Protein AF-A0A5N6NZU8-F1 (afdb_monomer_lite)

Organism: NCBI:txid192012

pLDDT: mean 71.1, std 20.01, range [25.0, 92.56]

Sequence (173 aa):
MRKAFTLIFGFTFSACSVCLAKRVGWVTGQNGGLEPVSLHRAIYPLLISYATPDKLAYPRHSLSRAALMTSESPIFFLDAFTTLIVFYSSTADPTLPYPPPHDCLLRKTINQVKKERSITPRLMFIRGGQDDASMFESYLIEEQDVDGSGFANAMGFVSFLEEISQSVLEYMK

Foldseek 3Di:
DDDDDDDDDPDPCAVLNVLLCVLVVVCVVPDPPDDPVLVCCQNAKFKWFAQALAGTQGRGFQLEPVRVVVSLGQWMWIRNNQAIEIEGELSHDPPHDPPHDCPHPNNVVLVVSCVVHPHRHHYYYYYHPPGDCVVSNSNSLQYDDDDDDDDNRDQHPVSVVVVVVVVVVVVVD

Radius of gyration: 19.88 Å; chains: 1; bounding box: 68×41×55 Å

Structure (mmCIF, N/CA/C/O backbone):
data_AF-A0A5N6NZU8-F1
#
_entry.id   AF-A0A5N6NZU8-F1
#
loop_
_atom_site.group_PDB
_atom_site.id
_atom_site.type_symbol
_atom_site.label_atom_id
_atom_site.label_alt_id
_atom_site.label_comp_id
_atom_site.label_asym_id
_atom_site.label_entity_id
_atom_site.label_seq_id
_atom_site.pdbx_PDB_ins_code
_atom_site.Cartn_x
_atom_site.Cartn_y
_atom_site.Cartn_z
_atom_site.occupancy
_atom_site.B_iso_or_equiv
_atom_site.auth_seq_id
_atom_site.auth_comp_id
_atom_site.auth_asym_id
_atom_site.auth_atom_id
_atom_site.pdbx_PDB_model_num
ATOM 1 N N . MET A 1 1 ? -52.660 27.358 12.028 1.00 37.56 1 MET A N 1
ATOM 2 C CA . MET A 1 1 ? -52.679 26.287 13.056 1.00 37.56 1 MET A CA 1
ATOM 3 C C . MET A 1 1 ? -51.999 25.038 12.501 1.00 37.56 1 MET A C 1
ATOM 5 O O . MET A 1 1 ? -52.154 24.806 11.311 1.00 37.56 1 MET A O 1
ATOM 9 N N . ARG A 1 2 ? -51.344 24.247 13.378 1.00 30.09 2 ARG A N 1
ATOM 10 C CA . ARG A 1 2 ? -50.414 23.096 13.172 1.00 30.09 2 ARG A CA 1
ATOM 11 C C . ARG A 1 2 ? -48.940 23.541 13.230 1.00 30.09 2 ARG A C 1
ATOM 13 O O . ARG A 1 2 ? -48.423 24.040 12.246 1.00 30.09 2 ARG A O 1
ATOM 20 N N . LYS A 1 3 ? -48.387 23.772 14.428 1.00 31.61 3 LYS A N 1
ATOM 21 C CA . LYS A 1 3 ? -47.795 22.851 15.438 1.00 31.61 3 LYS A CA 1
ATOM 22 C C . LYS A 1 3 ? -46.469 22.204 14.998 1.00 31.61 3 LYS A C 1
ATOM 24 O O . LYS A 1 3 ? -46.396 21.561 13.963 1.00 31.61 3 LYS A O 1
ATOM 29 N N . ALA A 1 4 ? -45.483 22.437 15.865 1.00 39.22 4 ALA A N 1
ATOM 30 C CA . ALA A 1 4 ? -44.067 22.095 15.859 1.00 39.22 4 ALA A CA 1
ATOM 31 C C . ALA A 1 4 ? -43.722 20.613 15.656 1.00 39.22 4 ALA A C 1
ATOM 33 O O . ALA A 1 4 ? -44.494 19.746 16.056 1.00 39.22 4 ALA A O 1
ATOM 34 N N . PHE A 1 5 ? -42.486 20.360 15.212 1.00 25.00 5 PHE A N 1
ATOM 35 C CA . PHE A 1 5 ? -41.621 19.371 15.858 1.00 25.00 5 PHE A CA 1
ATOM 36 C C . PHE A 1 5 ? -40.151 19.793 15.718 1.00 25.00 5 PHE A C 1
ATOM 38 O O . PHE A 1 5 ? -39.555 19.711 14.649 1.00 25.00 5 PHE A O 1
ATOM 45 N N . THR A 1 6 ? -39.602 20.290 16.825 1.00 35.25 6 THR A N 1
ATOM 46 C CA . THR A 1 6 ? -38.166 20.412 17.072 1.00 35.25 6 THR A CA 1
ATOM 47 C C . THR A 1 6 ? -37.716 19.119 17.750 1.00 35.25 6 THR A C 1
ATOM 49 O O . THR A 1 6 ? -38.252 18.765 18.795 1.00 35.25 6 THR A O 1
ATOM 52 N N . LEU A 1 7 ? -36.725 18.446 17.173 1.00 30.42 7 LEU A N 1
ATOM 53 C CA . LEU A 1 7 ? -35.844 17.451 17.800 1.00 30.42 7 LEU A CA 1
ATOM 54 C C . LEU A 1 7 ? -34.468 17.755 17.191 1.00 30.42 7 LEU A C 1
ATOM 56 O O . LEU A 1 7 ? -34.285 17.601 15.989 1.00 30.42 7 LEU A O 1
ATOM 60 N N . ILE A 1 8 ? -33.592 18.500 17.871 1.00 37.25 8 ILE A N 1
ATOM 61 C CA . ILE A 1 8 ? -32.626 17.990 18.859 1.00 37.25 8 ILE A CA 1
ATOM 62 C C . ILE A 1 8 ? -32.008 16.687 18.358 1.00 37.25 8 ILE A C 1
ATOM 64 O O . ILE A 1 8 ? -32.504 15.626 18.689 1.00 37.25 8 ILE A O 1
ATOM 68 N N . PHE A 1 9 ? -30.967 16.790 17.535 1.00 28.56 9 PHE A N 1
ATOM 69 C CA . PHE A 1 9 ? -29.806 15.896 17.534 1.00 28.56 9 PHE A CA 1
ATOM 70 C C . PHE A 1 9 ? -28.758 16.533 16.612 1.00 28.56 9 PHE A C 1
ATOM 72 O O . PHE A 1 9 ? -28.708 16.296 15.408 1.00 28.56 9 PHE A O 1
ATOM 79 N N . GLY A 1 10 ? -27.951 17.427 17.186 1.00 30.25 10 GLY A N 1
ATOM 80 C CA . GLY A 1 10 ? -26.742 17.934 16.546 1.00 30.25 10 GLY A CA 1
ATOM 81 C C . GLY A 1 10 ? -25.666 16.856 16.578 1.00 30.25 10 GLY A C 1
ATOM 82 O O . GLY A 1 10 ? -24.760 16.927 17.394 1.00 30.25 10 GLY A O 1
ATOM 83 N N . PHE A 1 11 ? -25.789 15.836 15.729 1.00 31.20 11 PHE A N 1
ATOM 84 C CA . PHE A 1 11 ? -24.687 14.924 15.436 1.00 31.20 11 PHE A CA 1
ATOM 85 C C . PHE A 1 11 ? -23.962 15.463 14.208 1.00 31.20 11 PHE A C 1
ATOM 87 O O . PHE A 1 11 ? -24.334 15.200 13.064 1.00 31.20 11 PHE A O 1
ATOM 94 N N . THR A 1 12 ? -22.926 16.263 14.441 1.00 32.94 12 THR A N 1
ATOM 95 C CA . THR A 1 12 ? -21.914 16.522 13.420 1.00 32.94 12 THR A CA 1
ATOM 96 C C . THR A 1 12 ? -21.181 15.208 13.172 1.00 32.94 12 THR A C 1
ATOM 98 O O . THR A 1 12 ? -20.280 14.832 13.918 1.00 32.94 12 THR A O 1
ATOM 101 N N . PHE A 1 13 ? -21.620 14.465 12.156 1.00 31.88 13 PHE A N 1
ATOM 102 C CA . PHE A 1 13 ? -20.937 13.267 11.680 1.00 31.88 13 PHE A CA 1
ATOM 103 C C . PHE A 1 13 ? -19.510 13.647 11.243 1.00 31.88 13 PHE A C 1
ATOM 105 O O . PHE A 1 13 ? -19.319 14.303 10.221 1.00 31.88 13 PHE A O 1
ATOM 112 N N . SER A 1 14 ? -18.520 13.257 12.051 1.00 34.50 14 SER A N 1
ATOM 113 C CA . SER A 1 14 ? -17.081 13.380 11.771 1.00 34.50 14 SER A CA 1
ATOM 114 C C . SER A 1 14 ? -16.737 12.743 10.422 1.00 34.50 14 SER A C 1
ATOM 116 O O . SER A 1 14 ? -17.222 11.652 10.123 1.00 34.50 14 SER A O 1
ATOM 118 N N . ALA A 1 15 ? -15.891 13.380 9.608 1.00 35.91 15 ALA A N 1
ATOM 119 C CA . ALA A 1 15 ? -15.541 12.906 8.266 1.00 35.91 15 ALA A CA 1
ATOM 120 C C . ALA A 1 15 ? -14.877 11.514 8.268 1.00 35.91 15 ALA A C 1
ATOM 122 O O . ALA A 1 15 ? -15.083 10.744 7.331 1.00 35.91 15 ALA A O 1
ATOM 123 N N . CYS A 1 16 ? -14.181 11.132 9.346 1.00 29.69 16 CYS A N 1
ATOM 124 C CA . CYS A 1 16 ? -13.675 9.767 9.529 1.00 29.69 16 CYS A CA 1
ATOM 125 C C . CYS A 1 16 ? -14.814 8.779 9.806 1.00 29.69 16 CYS A C 1
ATOM 127 O O . CYS A 1 16 ? -14.875 7.719 9.189 1.00 29.69 16 CYS A O 1
ATOM 129 N N . SER A 1 17 ? -15.806 9.180 10.607 1.00 32.09 17 SER A N 1
ATOM 130 C CA . SER A 1 17 ? -17.040 8.412 10.778 1.00 32.09 17 SER A CA 1
ATOM 131 C C . SER A 1 17 ? -17.863 8.379 9.487 1.00 32.09 17 SER A C 1
ATOM 133 O O . SER A 1 17 ? -18.512 7.388 9.230 1.00 32.09 17 SER A O 1
ATOM 135 N N . VAL A 1 18 ? -17.786 9.375 8.596 1.00 38.31 18 VAL A N 1
ATOM 136 C CA . VAL A 1 18 ? -18.450 9.350 7.278 1.00 38.31 18 VAL A CA 1
ATOM 137 C C . VAL A 1 18 ? -17.675 8.530 6.249 1.00 38.31 18 VAL A C 1
ATOM 139 O O . VAL A 1 18 ? -18.312 7.892 5.426 1.00 38.31 18 VAL A O 1
ATOM 142 N N . CYS A 1 19 ? -16.343 8.490 6.256 1.00 36.97 19 CYS A N 1
ATOM 143 C CA . CYS A 1 19 ? -15.564 7.611 5.374 1.00 36.97 19 CYS A CA 1
ATOM 144 C C . CYS A 1 19 ? -15.662 6.159 5.832 1.00 36.97 19 CYS A C 1
ATOM 146 O O . CYS A 1 19 ? -15.942 5.284 5.014 1.00 36.97 19 CYS A O 1
ATOM 148 N N . LEU A 1 20 ? -15.532 5.910 7.137 1.00 40.31 20 LEU A N 1
ATOM 149 C CA . LEU A 1 20 ? -15.751 4.598 7.718 1.00 40.31 20 LEU A CA 1
ATOM 150 C C . LEU A 1 20 ? -17.230 4.207 7.638 1.00 40.31 20 LEU A C 1
ATOM 152 O O . LEU A 1 20 ? -17.480 3.079 7.275 1.00 40.31 20 LEU A O 1
ATOM 156 N N . ALA A 1 21 ? -18.216 5.092 7.836 1.00 38.09 21 ALA A N 1
ATOM 157 C CA . ALA A 1 21 ? -19.647 4.772 7.678 1.00 38.09 21 ALA A CA 1
ATOM 158 C C . ALA A 1 21 ? -20.156 4.824 6.233 1.00 38.09 21 ALA A C 1
ATOM 160 O O . ALA A 1 21 ? -21.162 4.194 5.948 1.00 38.09 21 ALA A O 1
ATOM 161 N N . LYS A 1 22 ? -19.488 5.487 5.281 1.00 40.94 22 LYS A N 1
ATOM 162 C CA . LYS A 1 22 ? -19.731 5.280 3.840 1.00 40.94 22 LYS A CA 1
ATOM 163 C C . LYS A 1 22 ? -19.103 3.977 3.386 1.00 40.94 22 LYS A C 1
ATOM 165 O O . LYS A 1 22 ? -19.698 3.305 2.557 1.00 40.94 22 LYS A O 1
ATOM 170 N N . ARG A 1 23 ? -17.943 3.593 3.929 1.00 50.09 23 ARG A N 1
ATOM 171 C CA . ARG A 1 23 ? -17.302 2.306 3.638 1.00 50.09 23 ARG A CA 1
ATOM 172 C C . ARG A 1 23 ? -18.066 1.155 4.284 1.00 50.09 23 ARG A C 1
ATOM 174 O O . ARG A 1 23 ? -18.405 0.205 3.598 1.00 50.09 23 ARG A O 1
ATOM 181 N N . VAL A 1 24 ? -18.431 1.290 5.554 1.00 44.34 24 VAL A N 1
ATOM 182 C CA . VAL A 1 24 ? -19.317 0.391 6.299 1.00 44.34 24 VAL A CA 1
ATOM 183 C C . VAL A 1 24 ? -20.728 0.454 5.723 1.00 44.34 24 VAL A C 1
ATOM 185 O O . VAL A 1 24 ? -21.327 -0.590 5.598 1.00 44.34 24 VAL A O 1
ATOM 188 N N . GLY A 1 25 ? -21.236 1.602 5.272 1.00 43.97 25 GLY A N 1
ATOM 189 C CA . GLY A 1 25 ? -22.548 1.767 4.623 1.00 43.97 25 GLY A CA 1
ATOM 190 C C . GLY A 1 25 ? -22.645 1.126 3.235 1.00 43.97 25 GLY A C 1
ATOM 191 O O . GLY A 1 25 ? -23.648 0.500 2.905 1.00 43.97 25 GLY A O 1
ATOM 192 N N . TRP A 1 26 ? -21.576 1.206 2.436 1.00 44.25 26 TRP A N 1
ATOM 193 C CA . TRP A 1 26 ? -21.418 0.395 1.223 1.00 44.25 26 TRP A CA 1
ATOM 194 C C . TRP A 1 26 ? -21.300 -1.096 1.556 1.00 44.25 26 TRP A C 1
ATOM 196 O O . TRP A 1 26 ? -21.857 -1.933 0.851 1.00 44.25 26 TRP A O 1
ATOM 206 N N . VAL A 1 27 ? -20.609 -1.440 2.646 1.00 45.28 27 VAL A N 1
ATOM 207 C CA . VAL A 1 27 ? -20.469 -2.823 3.120 1.00 45.28 27 VAL A CA 1
ATOM 208 C C . VAL A 1 27 ? -21.788 -3.370 3.693 1.00 45.28 27 VAL A C 1
ATOM 210 O O . VAL A 1 27 ? -22.094 -4.531 3.449 1.00 45.28 27 VAL A O 1
ATOM 213 N N . THR A 1 28 ? -22.615 -2.575 4.375 1.00 46.28 28 THR A N 1
ATOM 214 C CA . THR A 1 28 ? -23.890 -3.000 4.982 1.00 46.28 28 THR A CA 1
ATOM 215 C C . THR A 1 28 ? -25.046 -3.004 3.987 1.00 46.28 28 THR A C 1
ATOM 217 O O . THR A 1 28 ? -25.991 -3.763 4.176 1.00 46.28 28 THR A O 1
ATOM 220 N N . GLY A 1 29 ? -24.959 -2.242 2.892 1.00 46.72 29 GLY A N 1
ATOM 221 C CA . GLY A 1 29 ? -25.915 -2.317 1.783 1.00 46.72 29 GLY A CA 1
ATOM 222 C C . GLY A 1 29 ? -25.778 -3.571 0.905 1.00 46.72 29 GLY A C 1
ATOM 223 O O . GLY A 1 29 ? -26.710 -3.883 0.168 1.00 46.72 29 GLY A O 1
ATOM 224 N N . GLN A 1 30 ? -24.647 -4.295 0.971 1.00 46.44 30 GLN A N 1
ATOM 225 C CA . GLN A 1 30 ? -24.376 -5.460 0.109 1.00 46.44 30 GLN A CA 1
ATOM 226 C C . GLN A 1 30 ? -23.879 -6.740 0.806 1.00 46.44 30 GLN A C 1
ATOM 228 O O . GLN A 1 30 ? -23.922 -7.789 0.168 1.00 46.44 30 GLN A O 1
ATOM 233 N N . ASN A 1 31 ? -23.446 -6.732 2.074 1.00 46.31 31 ASN A N 1
ATOM 234 C CA . ASN A 1 31 ? -22.789 -7.909 2.663 1.00 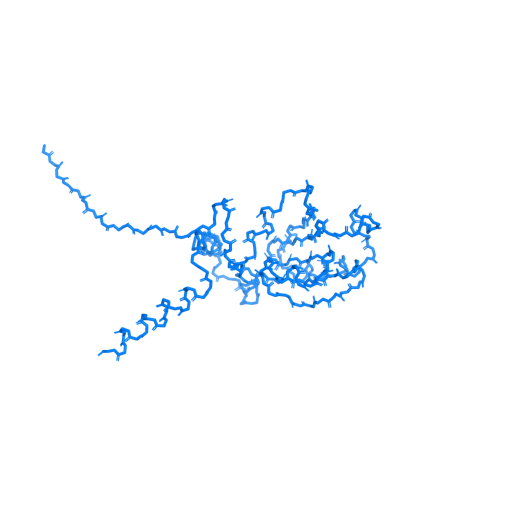46.31 31 ASN A CA 1
ATOM 235 C C . ASN A 1 31 ? -23.485 -8.460 3.905 1.00 46.31 31 ASN A C 1
ATOM 237 O O . ASN A 1 31 ? -23.071 -8.223 5.035 1.00 46.31 31 ASN A O 1
ATOM 241 N N . GLY A 1 32 ? -24.452 -9.341 3.663 1.00 46.22 32 GLY A N 1
ATOM 242 C CA . GLY A 1 32 ? -24.731 -10.453 4.573 1.00 46.22 32 GLY A CA 1
ATOM 243 C C . GLY A 1 32 ? -23.797 -11.662 4.370 1.00 46.22 32 GLY A C 1
ATOM 244 O O . GLY A 1 32 ? -24.102 -12.723 4.900 1.00 46.22 32 GLY A O 1
ATOM 245 N N . GLY A 1 33 ? -22.712 -11.555 3.575 1.00 57.50 33 GLY A N 1
ATOM 246 C CA . GLY A 1 33 ? -21.986 -12.741 3.081 1.00 57.50 33 GLY A CA 1
ATOM 247 C C . GLY A 1 33 ? -20.503 -12.606 2.699 1.00 57.50 33 GLY A C 1
ATOM 248 O O . GLY A 1 33 ? -20.015 -13.470 1.974 1.00 57.50 33 GLY A O 1
ATOM 249 N N . LEU A 1 34 ? -19.763 -11.578 3.142 1.00 64.44 34 LEU A N 1
ATOM 250 C CA . LEU A 1 34 ? -18.299 -11.578 2.957 1.00 64.44 34 LEU A CA 1
ATOM 251 C C . LEU A 1 34 ? -17.599 -12.400 4.037 1.00 64.44 34 LEU A C 1
ATOM 253 O O . LEU A 1 34 ? -17.930 -12.316 5.217 1.00 64.44 34 LEU A O 1
ATOM 257 N N . GLU A 1 35 ? -16.568 -13.133 3.626 1.00 70.75 35 GLU A N 1
ATOM 258 C CA . GLU A 1 35 ? -15.673 -13.826 4.546 1.00 70.75 35 GLU A CA 1
ATOM 259 C C . GLU A 1 35 ? -14.943 -12.815 5.461 1.00 70.75 35 GLU A C 1
ATOM 261 O O . GLU A 1 35 ? -14.511 -11.758 4.976 1.00 70.75 35 GLU A O 1
ATOM 266 N N . PRO A 1 36 ? -14.735 -13.127 6.758 1.00 76.12 36 PRO A N 1
ATOM 267 C CA . PRO A 1 36 ? -14.082 -12.231 7.719 1.00 76.12 36 PRO A CA 1
ATOM 268 C C . PRO A 1 36 ? -12.748 -11.636 7.240 1.00 76.12 36 PRO A C 1
ATOM 270 O O . PRO A 1 36 ? -12.453 -10.470 7.501 1.00 76.12 36 PRO A O 1
ATOM 273 N N . VAL A 1 37 ? -11.960 -12.401 6.478 1.00 73.56 37 VAL A N 1
ATOM 274 C CA . VAL A 1 37 ? -10.660 -11.968 5.934 1.00 73.56 37 VAL A CA 1
ATOM 275 C C . VAL A 1 37 ? -10.812 -10.858 4.886 1.00 73.56 37 VAL A C 1
ATOM 277 O O . VAL A 1 37 ? -9.996 -9.936 4.805 1.00 73.56 37 VAL A O 1
ATOM 280 N N . SER A 1 38 ? -11.874 -10.912 4.084 1.00 74.88 38 SER A N 1
ATOM 281 C CA . SER A 1 38 ? -12.181 -9.888 3.082 1.00 74.88 38 SER A CA 1
ATOM 282 C C . SER A 1 38 ? -12.729 -8.620 3.729 1.00 74.88 38 SER A C 1
ATOM 284 O O . SER A 1 38 ? -12.325 -7.518 3.355 1.00 74.88 38 SER A O 1
ATOM 286 N N . LEU A 1 39 ? -13.565 -8.775 4.760 1.00 78.50 39 LEU A N 1
ATOM 287 C CA . LEU A 1 39 ? -14.071 -7.655 5.551 1.00 78.50 39 LEU A CA 1
ATOM 288 C C . LEU A 1 39 ? -12.933 -6.902 6.251 1.00 78.50 39 LEU A C 1
ATOM 290 O O . LEU A 1 39 ? -12.868 -5.677 6.166 1.00 78.50 39 LEU A O 1
ATOM 294 N N . HIS A 1 40 ? -12.000 -7.631 6.873 1.00 80.81 40 HIS A N 1
ATOM 295 C CA . HIS A 1 40 ? -10.831 -7.033 7.514 1.00 80.81 40 HIS A CA 1
ATOM 296 C C . HIS A 1 40 ? -10.044 -6.162 6.533 1.00 80.81 40 HIS A C 1
ATOM 298 O O . HIS A 1 40 ? -9.689 -5.038 6.865 1.00 80.81 40 HIS A O 1
ATOM 304 N N . ARG A 1 41 ? -9.799 -6.642 5.307 1.00 78.62 41 ARG A N 1
ATOM 305 C CA . ARG A 1 41 ? -9.049 -5.875 4.298 1.00 78.62 41 ARG A CA 1
ATOM 306 C C . ARG A 1 41 ? -9.801 -4.644 3.788 1.00 78.62 41 ARG A C 1
ATOM 308 O O . ARG A 1 41 ? -9.171 -3.662 3.411 1.00 78.62 41 ARG A O 1
ATOM 315 N N . ALA A 1 42 ? -11.131 -4.692 3.762 1.00 78.12 42 ALA A N 1
ATOM 316 C CA . ALA A 1 42 ? -11.945 -3.538 3.396 1.00 78.12 42 ALA A CA 1
ATOM 317 C C . ALA A 1 42 ? -11.872 -2.441 4.473 1.00 78.12 42 ALA A C 1
ATOM 319 O O . ALA A 1 42 ? -11.724 -1.261 4.147 1.00 78.12 42 ALA A O 1
ATOM 320 N N . ILE A 1 43 ? -11.948 -2.828 5.749 1.00 77.19 43 ILE A N 1
ATOM 321 C CA . ILE A 1 43 ? -11.913 -1.897 6.887 1.00 77.19 43 ILE A CA 1
ATOM 322 C C . ILE A 1 43 ? -10.496 -1.363 7.111 1.00 77.19 43 ILE A C 1
ATOM 324 O O . ILE A 1 43 ? -10.314 -0.155 7.226 1.00 77.19 43 ILE A O 1
ATOM 328 N N . TYR A 1 44 ? -9.505 -2.252 7.117 1.00 81.25 44 TYR A N 1
ATOM 329 C CA . TYR A 1 44 ? -8.104 -1.943 7.368 1.00 81.25 44 TYR A CA 1
ATOM 330 C C . TYR A 1 44 ? -7.251 -2.402 6.168 1.00 81.25 44 TYR A C 1
ATOM 332 O O . TYR A 1 44 ? -6.858 -3.578 6.083 1.00 81.25 44 TYR A O 1
ATOM 340 N N . PRO A 1 45 ? -7.015 -1.499 5.195 1.00 85.44 45 PRO A N 1
ATOM 341 C CA . PRO A 1 45 ? -6.163 -1.765 4.043 1.00 85.44 45 PRO A CA 1
ATOM 342 C C . PRO A 1 45 ? -4.762 -2.211 4.449 1.00 85.44 45 PRO A C 1
ATOM 344 O O . PRO A 1 45 ? -4.282 -1.912 5.539 1.00 85.44 45 PRO A O 1
ATOM 347 N N . LEU A 1 46 ? -4.067 -2.901 3.552 1.00 88.75 46 LEU A N 1
ATOM 348 C CA . LEU A 1 46 ? -2.654 -3.200 3.759 1.00 88.75 46 LEU A CA 1
ATOM 349 C C . LEU A 1 46 ? -1.787 -2.268 2.940 1.00 88.75 46 LEU A C 1
ATOM 351 O O . LEU A 1 46 ? -1.969 -2.174 1.731 1.00 88.75 46 LEU A O 1
ATOM 355 N N . LEU A 1 47 ? -0.800 -1.674 3.596 1.00 90.06 47 LEU A N 1
ATOM 356 C CA . LEU A 1 47 ? 0.231 -0.871 2.967 1.00 90.06 47 LEU A CA 1
ATOM 357 C C . LEU A 1 47 ? 1.573 -1.609 3.016 1.00 90.06 47 LEU A C 1
ATOM 359 O O . LEU A 1 47 ? 2.032 -2.019 4.082 1.00 90.06 47 LEU A O 1
ATOM 363 N N . ILE A 1 48 ? 2.187 -1.779 1.851 1.00 91.00 48 ILE A N 1
ATOM 364 C CA . ILE A 1 48 ? 3.486 -2.428 1.640 1.00 91.00 48 ILE A CA 1
ATOM 365 C C . ILE A 1 48 ? 4.402 -1.418 0.954 1.00 91.00 48 ILE A C 1
ATOM 367 O O . ILE A 1 48 ? 3.962 -0.738 0.031 1.00 91.00 48 ILE A O 1
ATOM 371 N N . SER A 1 49 ? 5.669 -1.335 1.347 1.00 90.38 49 SER A N 1
ATOM 372 C CA . SER A 1 49 ? 6.651 -0.486 0.667 1.00 90.38 49 SER A CA 1
ATOM 373 C C . SER A 1 49 ? 7.682 -1.302 -0.104 1.00 90.38 49 SER A C 1
ATOM 375 O O . SER A 1 49 ? 8.018 -2.443 0.228 1.00 90.38 49 SER A O 1
ATOM 377 N N . TYR A 1 50 ? 8.192 -0.691 -1.163 1.00 89.50 50 TYR A N 1
ATOM 378 C CA . TYR A 1 50 ? 9.133 -1.266 -2.104 1.00 89.50 50 TYR A CA 1
ATOM 379 C C . TYR A 1 50 ? 10.271 -0.273 -2.326 1.00 89.50 50 TYR A C 1
ATOM 381 O O . TYR A 1 50 ? 10.036 0.889 -2.658 1.00 89.50 50 TYR A O 1
ATOM 389 N N . ALA A 1 51 ? 11.506 -0.749 -2.169 1.00 88.00 51 ALA A N 1
ATOM 390 C CA . ALA A 1 51 ? 12.705 0.024 -2.486 1.00 88.00 51 ALA A CA 1
ATOM 391 C C . ALA A 1 51 ? 12.892 0.123 -4.006 1.00 88.00 51 ALA A C 1
ATOM 393 O O . ALA A 1 51 ? 13.251 1.165 -4.540 1.00 88.00 51 ALA A O 1
ATOM 394 N N . THR A 1 52 ? 12.614 -0.971 -4.712 1.00 85.81 52 THR A N 1
ATOM 395 C CA . THR A 1 52 ? 12.548 -1.031 -6.174 1.00 85.81 52 THR A CA 1
ATOM 396 C C . THR A 1 52 ? 11.362 -1.914 -6.574 1.00 85.81 52 THR A C 1
ATOM 398 O O . THR A 1 52 ? 10.878 -2.683 -5.740 1.00 85.81 52 THR A O 1
ATOM 401 N N . PRO A 1 53 ? 10.880 -1.878 -7.831 1.00 86.50 53 PRO A N 1
ATOM 402 C CA . PRO A 1 53 ? 9.758 -2.719 -8.268 1.00 86.50 53 PRO A CA 1
ATOM 403 C C . PRO A 1 53 ? 9.950 -4.228 -8.021 1.00 86.50 53 PRO A C 1
ATOM 405 O O . PRO A 1 53 ? 8.965 -4.963 -7.945 1.00 86.50 53 PRO A O 1
ATOM 408 N N . ASP A 1 54 ? 11.202 -4.675 -7.883 1.00 88.00 54 ASP A N 1
ATOM 409 C CA . ASP A 1 54 ? 11.585 -6.061 -7.592 1.00 88.00 54 ASP A CA 1
ATOM 410 C C . ASP A 1 54 ? 12.022 -6.322 -6.149 1.00 88.00 54 ASP A C 1
ATOM 412 O O . ASP A 1 54 ? 12.116 -7.479 -5.737 1.00 88.00 54 ASP A O 1
ATOM 416 N N . LYS A 1 55 ? 12.269 -5.273 -5.359 1.00 89.00 55 LYS A N 1
ATOM 417 C CA . LYS A 1 55 ? 12.757 -5.395 -3.986 1.00 89.00 55 LYS A CA 1
ATOM 418 C C . LYS A 1 55 ? 11.768 -4.786 -3.007 1.00 89.00 55 LYS A C 1
ATOM 420 O O . LYS A 1 55 ? 11.605 -3.568 -2.923 1.00 89.00 55 LYS A O 1
ATOM 425 N N . LEU A 1 56 ? 11.157 -5.660 -2.219 1.00 89.00 56 LEU A N 1
ATOM 426 C CA . LEU A 1 56 ? 10.310 -5.277 -1.099 1.00 89.00 56 LEU A CA 1
ATOM 427 C C . LEU A 1 56 ? 11.164 -4.634 0.006 1.00 89.00 56 LEU A C 1
ATOM 429 O O . LEU A 1 56 ? 12.229 -5.153 0.341 1.00 89.00 56 LEU A O 1
ATOM 433 N N . ALA A 1 57 ? 10.708 -3.495 0.531 1.00 87.44 57 ALA A N 1
ATOM 434 C CA . ALA A 1 57 ? 11.356 -2.794 1.638 1.00 87.44 57 ALA A CA 1
ATOM 435 C C . ALA A 1 57 ? 10.724 -3.228 2.962 1.00 87.44 57 ALA A C 1
ATOM 437 O O . ALA A 1 57 ? 11.360 -3.943 3.734 1.00 87.44 57 ALA A O 1
ATOM 438 N N . TYR A 1 58 ? 9.445 -2.900 3.171 1.00 85.25 58 TYR A N 1
ATOM 439 C CA . TYR A 1 58 ? 8.699 -3.337 4.346 1.00 85.25 58 TYR A CA 1
ATOM 440 C C . TYR A 1 58 ? 7.386 -4.031 3.974 1.00 85.25 58 TYR A C 1
ATOM 442 O O . TYR A 1 58 ? 6.590 -3.501 3.193 1.00 85.25 58 TYR A O 1
ATOM 450 N N . PRO A 1 59 ? 7.110 -5.203 4.575 1.00 83.25 59 PRO A N 1
ATOM 451 C CA . PRO A 1 59 ? 5.949 -6.015 4.227 1.00 83.25 59 PRO A CA 1
ATOM 452 C C . PRO A 1 59 ? 4.632 -5.480 4.797 1.00 83.25 59 PRO A C 1
ATOM 454 O O . PRO A 1 59 ? 3.579 -5.812 4.259 1.00 83.25 59 PRO A O 1
ATOM 457 N N . ARG A 1 60 ? 4.667 -4.695 5.884 1.00 82.62 60 ARG A N 1
ATOM 458 C CA . ARG A 1 60 ? 3.500 -4.007 6.455 1.00 82.62 60 ARG A CA 1
ATOM 459 C C . ARG A 1 60 ? 3.922 -2.671 7.055 1.00 82.62 60 ARG A C 1
ATOM 461 O O . ARG A 1 60 ? 4.810 -2.648 7.903 1.00 82.62 60 ARG A O 1
ATOM 468 N N . HIS A 1 61 ? 3.252 -1.601 6.653 1.00 80.81 61 HIS A N 1
ATOM 469 C CA . HIS A 1 61 ? 3.367 -0.279 7.259 1.00 80.81 61 HIS A CA 1
ATOM 470 C C . HIS A 1 61 ? 2.070 0.128 7.953 1.00 80.81 61 HIS A C 1
ATOM 472 O O . HIS A 1 61 ? 0.985 -0.292 7.548 1.00 80.81 61 HIS A O 1
ATOM 478 N N . SER A 1 62 ? 2.210 0.983 8.966 1.00 80.38 62 SER A N 1
ATOM 479 C CA . SER A 1 62 ? 1.113 1.786 9.507 1.00 80.38 62 SER A CA 1
ATOM 480 C C . SER A 1 62 ? 0.487 2.635 8.403 1.00 80.38 62 SER A C 1
ATOM 482 O O . SER A 1 62 ? 1.187 3.131 7.517 1.00 80.38 62 SER A O 1
ATOM 484 N N . LEU A 1 63 ? -0.829 2.811 8.456 1.00 80.44 63 LEU A N 1
ATOM 485 C CA . LEU A 1 63 ? -1.610 3.545 7.459 1.00 80.44 63 LEU A CA 1
ATOM 486 C C . LEU A 1 63 ? -1.559 5.054 7.731 1.00 80.44 63 LEU A C 1
ATOM 488 O O . LEU A 1 63 ? -2.594 5.706 7.815 1.00 80.44 63 LEU A O 1
ATOM 492 N N . SER A 1 64 ? -0.358 5.605 7.904 1.00 76.75 64 SER A N 1
ATOM 493 C CA . SER A 1 64 ? -0.136 7.018 8.216 1.00 76.75 64 SER A CA 1
ATOM 494 C C . SER A 1 64 ? 0.901 7.634 7.282 1.00 76.75 64 SER A C 1
ATOM 496 O O . SER A 1 64 ? 1.848 6.978 6.838 1.00 76.75 64 SER A O 1
ATOM 498 N N . ARG A 1 65 ? 0.765 8.935 7.006 1.00 73.12 65 ARG A N 1
ATOM 499 C CA . ARG A 1 65 ? 1.721 9.662 6.160 1.00 73.12 65 ARG A CA 1
ATOM 500 C C . ARG A 1 65 ? 3.121 9.722 6.779 1.00 73.12 65 ARG A C 1
ATOM 502 O O . ARG A 1 65 ? 4.117 9.636 6.066 1.00 73.12 65 ARG A O 1
ATOM 509 N N . ALA A 1 66 ? 3.205 9.753 8.110 1.00 72.56 66 ALA A N 1
ATOM 510 C CA . ALA A 1 66 ? 4.464 9.652 8.846 1.00 72.56 66 ALA A CA 1
ATOM 511 C C . ALA A 1 66 ? 5.202 8.327 8.577 1.00 72.56 66 ALA A C 1
ATOM 513 O O . ALA A 1 66 ? 6.426 8.321 8.441 1.00 72.56 66 ALA A O 1
ATOM 514 N N . ALA A 1 67 ? 4.483 7.208 8.436 1.00 75.00 67 ALA A N 1
ATOM 515 C CA . ALA A 1 67 ? 5.095 5.923 8.097 1.00 75.00 67 ALA A CA 1
ATOM 516 C C . ALA A 1 67 ? 5.665 5.914 6.670 1.00 75.00 67 ALA A C 1
ATOM 518 O O . ALA A 1 67 ? 6.736 5.356 6.439 1.00 75.00 67 ALA A O 1
ATOM 519 N N . LEU A 1 68 ? 4.998 6.587 5.725 1.00 78.56 68 LEU A N 1
ATOM 520 C CA . LEU A 1 68 ? 5.514 6.760 4.363 1.00 78.56 68 LEU A CA 1
ATOM 521 C C . LEU A 1 68 ? 6.823 7.556 4.374 1.00 78.56 68 LEU A C 1
ATOM 523 O O . LEU A 1 68 ? 7.811 7.115 3.791 1.00 78.56 68 LEU A O 1
ATOM 527 N N . MET A 1 69 ? 6.852 8.676 5.102 1.00 76.31 69 MET A N 1
ATOM 528 C CA . MET A 1 69 ? 8.027 9.551 5.191 1.00 76.31 69 MET A CA 1
ATOM 529 C C . MET A 1 69 ? 9.209 8.882 5.902 1.00 76.31 69 MET A C 1
ATOM 531 O O . MET A 1 69 ? 10.337 8.985 5.438 1.00 76.31 69 MET A O 1
ATOM 535 N N . THR A 1 70 ? 8.961 8.154 6.993 1.00 76.31 70 THR A N 1
ATOM 536 C CA . THR A 1 70 ? 10.021 7.473 7.763 1.00 76.31 70 THR A CA 1
ATOM 537 C C . THR A 1 70 ? 10.574 6.228 7.073 1.00 76.31 70 THR A C 1
ATOM 539 O O . THR A 1 70 ? 11.704 5.834 7.342 1.00 76.31 70 THR A O 1
ATOM 542 N N . SER A 1 71 ? 9.804 5.598 6.181 1.00 73.31 71 SER A N 1
ATOM 543 C CA . SER A 1 71 ? 10.257 4.417 5.436 1.00 73.31 71 SER A CA 1
ATOM 544 C C . SER A 1 71 ? 11.276 4.723 4.335 1.00 73.31 71 SER A C 1
ATOM 546 O O . SER A 1 71 ? 11.874 3.782 3.807 1.00 73.31 71 SER A O 1
ATOM 548 N N . GLU A 1 72 ? 11.405 6.000 3.944 1.00 78.69 72 GLU A N 1
ATOM 549 C CA . GLU A 1 72 ? 12.254 6.495 2.844 1.00 78.69 72 GLU A CA 1
ATOM 550 C C . GLU A 1 72 ? 12.121 5.687 1.538 1.00 78.69 72 GLU A C 1
ATOM 552 O O . GLU A 1 72 ? 13.022 5.639 0.702 1.00 78.69 72 GLU A O 1
ATOM 557 N N . SER A 1 73 ? 10.983 5.017 1.352 1.00 85.19 73 SER A N 1
ATOM 558 C CA . SER A 1 73 ? 10.766 4.120 0.225 1.00 85.19 73 SER A CA 1
ATOM 559 C C . SER A 1 73 ? 10.114 4.871 -0.941 1.00 85.19 73 SER A C 1
ATOM 561 O O . SER A 1 73 ? 9.200 5.668 -0.730 1.00 85.19 73 SER A O 1
ATOM 563 N N . PRO A 1 74 ? 10.539 4.627 -2.191 1.00 88.19 74 PRO A N 1
ATOM 564 C CA . PRO A 1 74 ? 10.007 5.339 -3.347 1.00 88.19 74 PRO A CA 1
ATOM 565 C C . PRO A 1 74 ? 8.647 4.812 -3.813 1.00 88.19 74 PRO A C 1
ATOM 567 O O . PRO A 1 74 ? 7.910 5.545 -4.469 1.00 88.19 74 PRO A O 1
ATOM 570 N N . ILE A 1 75 ? 8.310 3.549 -3.529 1.00 90.88 75 ILE A N 1
ATOM 571 C CA . ILE A 1 75 ? 7.106 2.895 -4.049 1.00 90.88 75 ILE A CA 1
ATOM 572 C C . ILE A 1 75 ? 6.306 2.295 -2.897 1.00 90.88 75 ILE A C 1
ATOM 574 O O . ILE A 1 75 ? 6.835 1.573 -2.054 1.00 90.88 75 ILE A O 1
ATOM 578 N N . PHE A 1 76 ? 5.002 2.530 -2.918 1.00 91.19 76 PHE A N 1
ATOM 579 C CA . PHE A 1 76 ? 4.044 2.016 -1.959 1.00 91.19 76 PHE A CA 1
ATOM 580 C C . PHE A 1 76 ? 2.916 1.293 -2.682 1.00 91.19 76 PHE A C 1
ATOM 582 O O . PHE A 1 76 ? 2.419 1.731 -3.718 1.00 91.19 76 PHE A O 1
ATOM 589 N N . PHE A 1 77 ? 2.501 0.168 -2.126 1.00 92.50 77 PHE A N 1
ATOM 590 C CA . PHE A 1 77 ? 1.393 -0.630 -2.607 1.00 92.50 77 PHE A CA 1
ATOM 591 C C . PHE A 1 77 ? 0.338 -0.724 -1.517 1.00 92.50 77 PHE A C 1
ATOM 593 O O . PHE A 1 77 ? 0.602 -1.234 -0.429 1.00 92.50 77 PHE A O 1
ATOM 600 N N . LEU A 1 78 ? -0.856 -0.246 -1.836 1.00 90.81 78 LEU A N 1
ATOM 601 C CA . LEU A 1 78 ? -2.017 -0.284 -0.974 1.00 90.81 78 LEU A CA 1
ATOM 602 C C . LEU A 1 78 ? -3.033 -1.288 -1.525 1.00 90.81 78 LEU A C 1
ATOM 604 O O . LEU A 1 78 ? -3.491 -1.167 -2.662 1.00 90.81 78 LEU A O 1
ATOM 608 N N . ASP A 1 79 ? -3.419 -2.247 -0.693 1.00 90.38 79 ASP A N 1
ATOM 609 C CA . ASP A 1 79 ? -4.479 -3.209 -0.974 1.00 90.38 79 ASP A CA 1
ATOM 610 C C . ASP A 1 79 ? -5.695 -2.944 -0.081 1.00 90.38 79 ASP A C 1
ATOM 612 O O . ASP A 1 79 ? -5.679 -3.241 1.117 1.00 90.38 79 ASP A O 1
ATOM 616 N N . ALA A 1 80 ? -6.754 -2.417 -0.698 1.00 85.94 80 ALA A N 1
ATOM 617 C CA . ALA A 1 80 ? -8.020 -2.063 -0.074 1.00 85.94 80 ALA A CA 1
ATOM 618 C C . ALA A 1 80 ? -9.201 -2.863 -0.657 1.00 85.94 80 ALA A C 1
ATOM 620 O O . ALA A 1 80 ? -10.228 -2.287 -1.013 1.00 85.94 80 ALA A O 1
ATOM 621 N N . PHE A 1 81 ? -9.053 -4.190 -0.768 1.00 81.94 81 PHE A N 1
ATOM 622 C CA . PHE A 1 81 ? -10.067 -5.180 -1.185 1.00 81.94 81 PHE A CA 1
ATOM 623 C C . PHE A 1 81 ? -10.680 -4.980 -2.584 1.00 81.94 81 PHE A C 1
ATOM 625 O O . PHE A 1 81 ? -10.506 -5.836 -3.443 1.00 81.94 81 PHE A O 1
ATOM 632 N N . THR A 1 82 ? -11.396 -3.883 -2.831 1.00 84.44 82 THR A N 1
ATOM 633 C CA . THR A 1 82 ? -11.963 -3.506 -4.138 1.00 84.44 82 THR A CA 1
ATOM 634 C C . THR A 1 82 ? -11.021 -2.638 -4.960 1.00 84.44 82 THR A C 1
ATOM 636 O O . THR A 1 82 ? -11.193 -2.529 -6.174 1.00 84.44 82 THR A O 1
ATOM 639 N N . THR A 1 83 ? -10.028 -2.015 -4.323 1.00 89.12 83 THR A N 1
ATOM 640 C CA . THR A 1 83 ? -9.076 -1.121 -4.987 1.00 89.12 83 THR A CA 1
ATOM 641 C C . THR A 1 83 ? -7.649 -1.481 -4.597 1.00 89.12 83 THR A C 1
ATOM 643 O O . THR A 1 83 ? -7.343 -1.670 -3.423 1.00 89.12 83 THR A O 1
ATOM 646 N N . LEU A 1 84 ? -6.777 -1.555 -5.598 1.00 91.19 84 LEU A N 1
ATOM 647 C CA . LEU A 1 84 ? -5.334 -1.679 -5.460 1.00 91.19 84 LEU A CA 1
ATOM 648 C C . LEU A 1 84 ? -4.695 -0.390 -5.967 1.00 91.19 84 LEU A C 1
ATOM 650 O O . LEU A 1 84 ? -4.922 -0.001 -7.115 1.00 91.19 84 LEU A O 1
ATOM 654 N N . ILE A 1 85 ? -3.885 0.259 -5.140 1.00 91.88 85 ILE A N 1
ATOM 655 C CA . ILE A 1 85 ? -3.219 1.512 -5.497 1.00 91.88 85 ILE A CA 1
ATOM 656 C C . ILE A 1 85 ? -1.714 1.306 -5.405 1.00 91.88 85 ILE A C 1
ATOM 658 O O . ILE A 1 85 ? -1.196 0.876 -4.380 1.00 91.88 85 ILE A O 1
ATOM 662 N N . VAL A 1 86 ? -1.007 1.618 -6.484 1.00 92.56 86 VAL A N 1
ATOM 663 C CA . VAL A 1 86 ? 0.449 1.733 -6.496 1.00 92.56 86 VAL A CA 1
ATOM 664 C C . VAL A 1 86 ? 0.779 3.217 -6.487 1.00 92.56 86 VAL A C 1
ATOM 666 O O . VAL A 1 86 ? 0.520 3.915 -7.466 1.00 92.56 86 VAL A O 1
ATOM 669 N N . PHE A 1 87 ? 1.332 3.687 -5.380 1.00 90.69 87 PHE A N 1
ATOM 670 C CA . PHE A 1 87 ? 1.723 5.070 -5.174 1.00 90.69 87 PHE A CA 1
ATOM 671 C C . PHE A 1 87 ? 3.244 5.197 -5.263 1.00 90.69 87 PHE A C 1
ATOM 673 O O . PHE A 1 87 ? 3.976 4.529 -4.537 1.00 90.69 87 PHE A O 1
ATOM 680 N N . TYR A 1 88 ? 3.723 6.046 -6.162 1.00 90.00 88 TYR A N 1
ATOM 681 C CA . TYR A 1 88 ? 5.121 6.455 -6.222 1.00 90.00 88 TYR A CA 1
ATOM 682 C C . TYR A 1 88 ? 5.264 7.745 -5.426 1.00 90.00 88 TYR A C 1
ATOM 684 O O . TYR A 1 88 ? 4.535 8.699 -5.685 1.00 90.00 88 TYR A O 1
ATOM 692 N N . SER A 1 89 ? 6.184 7.783 -4.468 1.00 87.12 89 SER A N 1
ATOM 693 C CA . SER A 1 89 ? 6.467 8.994 -3.701 1.00 87.12 89 SER A CA 1
ATOM 694 C C . SE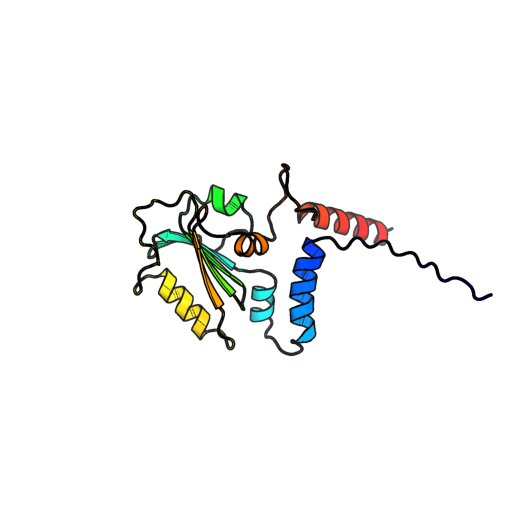R A 1 89 ? 6.927 10.130 -4.617 1.00 87.12 89 SER A C 1
ATOM 696 O O . SER A 1 89 ? 7.588 9.890 -5.625 1.00 87.12 89 SER A O 1
ATOM 698 N N . SER A 1 90 ? 6.657 11.379 -4.233 1.00 83.62 90 SER A N 1
ATOM 699 C CA . SER A 1 90 ? 7.246 12.553 -4.894 1.00 83.62 90 SER A CA 1
ATOM 700 C C . SER A 1 90 ? 8.768 12.619 -4.728 1.00 83.62 90 SER A C 1
ATOM 702 O O . SER A 1 90 ? 9.450 13.247 -5.530 1.00 83.62 90 SER A O 1
ATOM 704 N N . THR A 1 91 ? 9.303 11.949 -3.704 1.00 80.38 91 THR A N 1
ATOM 705 C CA . THR A 1 91 ? 10.744 11.791 -3.464 1.00 80.38 91 THR A CA 1
ATOM 706 C C . THR A 1 91 ? 11.360 10.615 -4.224 1.00 80.38 91 THR A C 1
ATOM 708 O O . THR A 1 91 ? 12.547 10.342 -4.060 1.00 80.38 91 THR A O 1
ATOM 711 N N . ALA A 1 92 ? 10.575 9.887 -5.025 1.00 80.88 92 ALA A N 1
ATOM 712 C CA . ALA A 1 92 ? 11.077 8.752 -5.782 1.00 80.88 92 ALA A CA 1
ATOM 713 C C . ALA A 1 92 ? 12.095 9.198 -6.842 1.00 80.88 92 ALA A C 1
ATOM 715 O O . ALA A 1 92 ? 11.914 10.212 -7.516 1.00 80.88 92 ALA A O 1
ATOM 716 N N . ASP A 1 93 ? 13.153 8.405 -7.007 1.00 80.38 93 ASP A N 1
ATOM 717 C CA . ASP A 1 93 ? 14.176 8.653 -8.019 1.00 80.38 93 ASP A CA 1
ATOM 71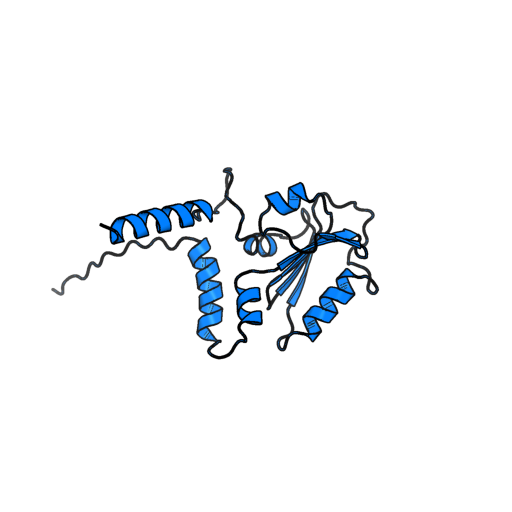8 C C . ASP A 1 93 ? 13.543 8.619 -9.430 1.00 80.38 93 ASP A C 1
ATOM 720 O O . ASP A 1 93 ? 12.896 7.622 -9.780 1.00 80.38 93 ASP A O 1
ATOM 724 N N . PRO A 1 94 ? 13.711 9.669 -10.262 1.00 75.19 94 PRO A N 1
ATOM 725 C CA . PRO A 1 94 ? 13.169 9.714 -11.622 1.00 75.19 94 PRO A CA 1
ATOM 726 C C . PRO A 1 94 ? 13.748 8.640 -12.554 1.00 75.19 94 PRO A C 1
ATOM 728 O O . PRO A 1 94 ? 13.208 8.424 -13.638 1.00 75.19 94 PRO A O 1
ATOM 731 N N . THR A 1 95 ? 14.830 7.962 -12.162 1.00 79.50 95 THR A N 1
ATOM 732 C CA . THR A 1 95 ? 15.371 6.810 -12.898 1.00 79.50 95 THR A CA 1
ATOM 733 C C . THR A 1 95 ? 14.521 5.546 -12.746 1.00 79.50 95 THR A C 1
ATOM 735 O O . THR A 1 95 ? 14.691 4.595 -13.514 1.00 79.50 95 THR A O 1
ATOM 738 N N . LEU A 1 96 ? 13.588 5.513 -11.785 1.00 80.69 96 LEU A N 1
ATOM 739 C CA . LEU A 1 96 ? 12.716 4.364 -11.581 1.00 80.69 96 LEU A CA 1
ATOM 740 C C . LEU A 1 96 ? 11.733 4.199 -12.749 1.00 80.69 96 LEU A C 1
ATOM 742 O O . LEU A 1 96 ? 11.079 5.157 -13.166 1.00 80.69 96 LEU A O 1
ATOM 746 N N . PRO A 1 97 ? 11.561 2.966 -13.259 1.00 80.62 97 PRO A N 1
ATOM 747 C CA . PRO A 1 97 ? 10.665 2.718 -14.374 1.00 80.62 97 PRO A CA 1
ATOM 748 C C . PRO A 1 97 ? 9.213 2.980 -13.964 1.00 80.62 97 PRO A C 1
ATOM 750 O O . PRO A 1 97 ? 8.674 2.353 -13.042 1.00 80.62 97 PRO A O 1
ATOM 753 N N . TYR A 1 98 ? 8.577 3.891 -14.698 1.00 79.50 98 TYR A N 1
ATOM 754 C CA . TYR A 1 98 ? 7.155 4.183 -14.598 1.00 79.50 98 TYR A CA 1
ATOM 755 C C . TYR A 1 98 ? 6.495 4.081 -15.985 1.00 79.50 98 TYR A C 1
ATOM 757 O O . TYR A 1 98 ? 6.932 4.773 -16.907 1.00 79.50 98 TYR A O 1
ATOM 765 N N . PRO A 1 99 ? 5.419 3.286 -16.159 1.00 78.25 99 PRO A N 1
ATOM 766 C CA . PRO A 1 99 ? 4.788 2.389 -15.180 1.00 78.25 99 PRO A CA 1
ATOM 767 C C . PRO A 1 99 ? 5.696 1.198 -14.805 1.00 78.25 99 PRO A C 1
ATOM 769 O O . PRO A 1 99 ? 6.639 0.899 -15.539 1.00 78.25 99 PRO A O 1
ATOM 772 N N . PRO A 1 100 ? 5.425 0.486 -13.691 1.00 82.38 100 PRO A N 1
ATOM 773 C CA . PRO A 1 100 ? 6.280 -0.613 -13.253 1.00 82.38 100 PRO A CA 1
ATOM 774 C C . PRO A 1 100 ? 6.390 -1.699 -14.338 1.00 82.38 100 PRO A C 1
ATOM 776 O O . PRO A 1 100 ? 5.371 -2.018 -14.974 1.00 82.38 100 PRO A O 1
ATOM 779 N N . PRO A 1 101 ? 7.580 -2.300 -14.538 1.00 84.81 101 PRO A N 1
ATOM 780 C CA . PRO A 1 101 ? 7.803 -3.355 -15.524 1.00 84.81 101 PRO A CA 1
ATOM 781 C C . PRO A 1 101 ? 6.817 -4.516 -15.382 1.00 84.81 101 PRO A C 1
ATOM 783 O O . PRO A 1 101 ? 6.240 -4.739 -14.319 1.00 84.81 101 PRO A O 1
ATOM 786 N N . HIS A 1 102 ? 6.593 -5.264 -16.462 1.00 79.38 102 HIS A N 1
ATOM 787 C CA . HIS A 1 102 ? 5.631 -6.368 -16.431 1.00 79.38 102 HIS A CA 1
ATOM 788 C C . HIS A 1 102 ? 6.117 -7.570 -15.608 1.00 79.38 102 HIS A C 1
ATOM 790 O O . HIS A 1 102 ? 5.304 -8.203 -14.935 1.00 79.38 102 HIS A O 1
ATOM 796 N N . ASP A 1 103 ? 7.422 -7.841 -15.625 1.00 83.38 103 ASP A N 1
ATOM 797 C CA . ASP A 1 103 ? 8.053 -8.961 -14.919 1.00 83.38 103 ASP A CA 1
ATOM 798 C C . ASP A 1 103 ? 8.712 -8.526 -13.603 1.00 83.38 103 ASP A C 1
ATOM 800 O O . ASP A 1 103 ? 9.835 -8.915 -13.307 1.00 83.38 103 ASP A O 1
ATOM 804 N N . CYS A 1 104 ? 8.023 -7.693 -12.817 1.00 87.81 104 CYS A N 1
ATOM 805 C CA . CYS A 1 104 ? 8.514 -7.300 -11.499 1.00 87.81 104 CYS A CA 1
ATOM 806 C C . CYS A 1 104 ? 7.754 -7.962 -10.342 1.00 87.81 104 CYS A C 1
ATOM 808 O O . CYS A 1 104 ? 6.588 -8.361 -10.479 1.00 87.81 104 CYS A O 1
ATOM 810 N N . LEU A 1 105 ? 8.400 -8.051 -9.177 1.00 89.62 105 LEU A N 1
ATOM 811 C CA . LEU A 1 105 ? 7.816 -8.595 -7.948 1.00 89.62 105 LEU A CA 1
ATOM 812 C C . LEU A 1 105 ? 6.508 -7.884 -7.579 1.00 89.62 105 LEU A C 1
ATOM 814 O O . LEU A 1 105 ? 5.523 -8.548 -7.266 1.00 89.62 105 LEU A O 1
ATOM 818 N N . LEU A 1 106 ? 6.451 -6.556 -7.711 1.00 89.62 106 LEU A N 1
ATOM 819 C CA . LEU A 1 106 ? 5.236 -5.775 -7.469 1.00 89.62 106 LEU A CA 1
ATOM 820 C C . LEU A 1 106 ? 4.057 -6.253 -8.335 1.00 89.62 106 LEU A C 1
ATOM 822 O O . LEU A 1 106 ? 2.953 -6.459 -7.827 1.00 89.62 106 LEU A O 1
ATOM 826 N N . ARG A 1 107 ? 4.271 -6.477 -9.639 1.00 89.38 107 ARG A N 1
ATOM 827 C CA . ARG A 1 107 ? 3.212 -6.981 -10.528 1.00 89.38 107 ARG A CA 1
ATOM 828 C C . ARG A 1 107 ? 2.830 -8.423 -10.228 1.00 89.38 107 ARG A C 1
ATOM 830 O O . ARG A 1 107 ? 1.646 -8.749 -10.323 1.00 89.38 107 ARG A O 1
ATOM 837 N N . LYS A 1 108 ? 3.786 -9.270 -9.834 1.00 91.12 108 LYS A N 1
ATOM 838 C CA . LYS A 1 108 ? 3.510 -10.638 -9.363 1.00 91.12 108 LYS A CA 1
ATOM 839 C C . LYS A 1 108 ? 2.602 -10.607 -8.134 1.00 91.12 108 LYS A C 1
ATOM 841 O O . LYS A 1 108 ? 1.574 -11.279 -8.142 1.00 91.12 108 LYS A O 1
ATOM 846 N N . THR A 1 109 ? 2.896 -9.748 -7.158 1.00 90.75 109 THR A N 1
ATOM 847 C CA . THR A 1 109 ? 2.048 -9.530 -5.976 1.00 90.75 109 THR A CA 1
ATOM 848 C C . THR A 1 109 ? 0.655 -9.033 -6.361 1.00 90.75 109 THR A C 1
ATOM 850 O O . THR A 1 109 ? -0.339 -9.589 -5.907 1.00 90.75 109 THR A O 1
ATOM 853 N N . ILE A 1 110 ? 0.547 -8.040 -7.250 1.00 90.75 110 ILE A N 1
ATOM 854 C CA . ILE A 1 110 ? -0.750 -7.523 -7.719 1.00 90.75 110 ILE A CA 1
ATOM 855 C C . ILE A 1 110 ? -1.580 -8.624 -8.388 1.00 90.75 110 ILE A C 1
ATOM 857 O O . ILE A 1 110 ? -2.771 -8.753 -8.115 1.00 90.75 110 ILE A O 1
ATOM 861 N N . ASN A 1 111 ? -0.969 -9.414 -9.271 1.00 91.31 111 ASN A N 1
ATOM 862 C CA . ASN A 1 111 ? -1.655 -10.502 -9.965 1.00 91.31 111 ASN A CA 1
ATOM 863 C C . ASN A 1 111 ? -2.068 -11.618 -9.001 1.00 91.31 111 ASN A C 1
ATOM 865 O O . ASN A 1 111 ? -3.156 -12.170 -9.148 1.00 91.31 111 ASN A O 1
ATOM 869 N N . GLN A 1 112 ? -1.238 -11.910 -7.999 1.00 90.81 112 GLN A N 1
ATOM 870 C CA . GLN A 1 112 ? -1.556 -12.864 -6.944 1.00 90.81 112 GLN A CA 1
ATOM 871 C C . GLN A 1 112 ? -2.766 -12.395 -6.127 1.00 90.81 112 GLN A C 1
ATOM 873 O O . GLN A 1 112 ? -3.743 -13.130 -6.021 1.00 90.81 112 GLN A O 1
ATOM 878 N N . VAL A 1 113 ? -2.768 -11.141 -5.662 1.00 88.56 113 VAL A N 1
ATOM 879 C CA . VAL A 1 113 ? -3.909 -10.556 -4.939 1.00 88.56 113 VAL A CA 1
ATOM 880 C C . VAL A 1 113 ? -5.167 -10.567 -5.809 1.00 88.56 113 VAL A C 1
ATOM 882 O O . VAL A 1 113 ? -6.234 -10.942 -5.342 1.00 88.56 113 VAL A O 1
ATOM 885 N N . LYS A 1 114 ? -5.062 -10.226 -7.099 1.00 88.31 114 LYS A N 1
ATOM 886 C CA . LYS A 1 114 ? -6.198 -10.309 -8.033 1.00 88.31 114 LYS A CA 1
ATOM 887 C C . LYS A 1 114 ? -6.750 -11.728 -8.181 1.00 88.31 114 LYS A C 1
ATOM 889 O O . LYS A 1 114 ? -7.951 -11.872 -8.366 1.00 88.31 114 LYS A O 1
ATOM 894 N N . LYS A 1 115 ? -5.895 -12.753 -8.120 1.00 87.56 115 LYS A N 1
ATOM 895 C CA . LYS A 1 115 ? -6.283 -14.166 -8.241 1.00 87.56 115 LYS A CA 1
ATOM 896 C C . LYS A 1 115 ? -6.919 -14.713 -6.962 1.00 87.56 115 LYS A C 1
ATOM 898 O O . LYS A 1 115 ? -7.798 -15.562 -7.039 1.00 87.56 115 LYS A O 1
ATOM 903 N N . GLU A 1 116 ? -6.466 -14.250 -5.803 1.00 85.00 116 GLU A N 1
ATOM 904 C CA . GLU A 1 116 ? -6.994 -14.667 -4.498 1.00 85.00 116 GLU A CA 1
ATOM 905 C C . GLU A 1 116 ? -8.410 -14.141 -4.234 1.00 85.00 116 GLU A C 1
ATOM 907 O O . GLU A 1 116 ? -9.143 -14.705 -3.425 1.00 85.00 116 GLU A O 1
ATOM 912 N N . ARG A 1 117 ? -8.811 -13.055 -4.902 1.00 79.00 117 ARG A N 1
ATOM 913 C CA . ARG A 1 117 ? -10.111 -12.415 -4.690 1.00 79.00 117 ARG A CA 1
ATOM 914 C C . ARG A 1 117 ? -11.159 -12.937 -5.669 1.00 79.00 117 ARG A C 1
ATOM 916 O O . ARG A 1 117 ? -10.900 -13.118 -6.853 1.00 79.00 117 ARG A O 1
ATOM 923 N N . SER A 1 118 ? -12.384 -13.096 -5.174 1.00 73.94 118 SER A N 1
ATOM 924 C CA . SER A 1 118 ? -13.564 -13.420 -5.988 1.00 73.94 118 SER A CA 1
ATOM 925 C C . SER A 1 118 ? -14.065 -12.233 -6.820 1.00 73.94 118 SER A C 1
ATOM 927 O O . SER A 1 118 ? -14.715 -12.423 -7.844 1.00 73.94 118 SER A O 1
ATOM 929 N N . ILE A 1 119 ? -13.747 -11.005 -6.399 1.00 80.25 119 ILE A N 1
ATOM 930 C CA . ILE A 1 119 ? -14.075 -9.755 -7.093 1.00 80.25 119 ILE A CA 1
ATOM 931 C C . ILE A 1 119 ? -12.781 -9.186 -7.667 1.00 80.25 119 ILE A C 1
ATOM 933 O O . ILE A 1 119 ? -11.777 -9.129 -6.963 1.00 80.25 119 ILE A O 1
ATOM 937 N N . THR A 1 120 ? -12.798 -8.739 -8.926 1.00 82.19 120 THR A N 1
ATOM 938 C CA . THR A 1 120 ? -11.617 -8.125 -9.551 1.00 82.19 120 THR A CA 1
ATOM 939 C C . THR A 1 120 ? -11.415 -6.708 -9.009 1.00 82.19 120 THR A C 1
ATOM 941 O O . THR A 1 120 ? -12.229 -5.833 -9.314 1.00 82.19 120 THR A O 1
ATOM 944 N N . PRO A 1 121 ? -10.346 -6.439 -8.238 1.00 85.69 121 PRO A N 1
ATOM 945 C CA . PRO A 1 121 ? -10.111 -5.105 -7.720 1.00 85.69 121 PRO A CA 1
ATOM 946 C C . PRO A 1 121 ? -9.591 -4.162 -8.810 1.00 85.69 121 PRO A C 1
ATOM 948 O O . PRO A 1 121 ? -8.838 -4.557 -9.711 1.00 85.69 121 PRO A O 1
ATOM 951 N N . ARG A 1 122 ? -9.950 -2.882 -8.703 1.00 89.25 122 ARG A N 1
ATOM 952 C CA . ARG A 1 122 ? -9.477 -1.826 -9.602 1.00 89.25 122 ARG A CA 1
ATOM 953 C C . ARG A 1 122 ? -8.022 -1.493 -9.282 1.00 89.25 122 ARG A C 1
ATOM 955 O O . ARG A 1 122 ? -7.727 -1.083 -8.168 1.00 89.25 122 ARG A O 1
ATOM 962 N N . LEU A 1 123 ? -7.127 -1.638 -10.257 1.00 90.00 123 LEU A N 1
ATOM 963 C CA . LEU A 1 123 ? -5.718 -1.255 -10.124 1.00 90.00 123 LEU A CA 1
ATOM 964 C C . LEU A 1 123 ? -5.507 0.183 -10.605 1.00 90.00 123 LEU A C 1
ATOM 966 O O . LEU A 1 123 ? -5.899 0.514 -11.723 1.00 90.00 123 LEU A O 1
ATOM 970 N N . MET A 1 124 ? -4.863 1.006 -9.783 1.00 90.31 124 MET A N 1
ATOM 971 C CA . MET A 1 124 ? -4.531 2.398 -10.082 1.00 90.31 124 MET A CA 1
ATOM 972 C C . MET A 1 124 ? -3.049 2.658 -9.812 1.00 90.31 124 MET A C 1
ATOM 974 O O . MET A 1 124 ? -2.491 2.137 -8.849 1.00 90.31 124 MET A O 1
ATOM 978 N N . PHE A 1 125 ? -2.422 3.466 -10.664 1.00 90.81 125 PHE A N 1
ATOM 979 C CA . PHE A 1 125 ? -1.050 3.940 -10.493 1.00 90.81 125 PHE A CA 1
ATOM 980 C C . PHE A 1 125 ? -1.098 5.450 -10.278 1.00 90.81 125 PHE A C 1
ATOM 982 O O . PHE A 1 125 ? -1.742 6.142 -11.060 1.00 90.81 125 PHE A O 1
ATOM 989 N N . ILE A 1 126 ? -0.443 5.939 -9.230 1.00 90.31 126 ILE A N 1
ATOM 990 C CA . ILE A 1 126 ? -0.437 7.351 -8.835 1.00 90.31 126 ILE A CA 1
ATOM 991 C C . ILE A 1 126 ? 1.015 7.775 -8.624 1.00 90.31 126 ILE A C 1
ATOM 993 O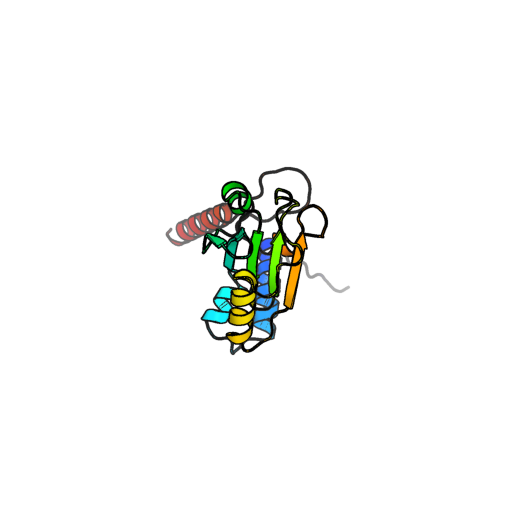 O . ILE A 1 126 ? 1.761 7.083 -7.929 1.00 90.31 126 ILE A O 1
ATOM 997 N N . ARG A 1 127 ? 1.424 8.901 -9.213 1.00 88.12 127 ARG A N 1
ATOM 998 C CA . ARG A 1 127 ? 2.698 9.570 -8.919 1.00 88.12 127 ARG A CA 1
ATOM 999 C C . ARG A 1 127 ? 2.479 10.769 -8.011 1.00 88.12 127 ARG A C 1
A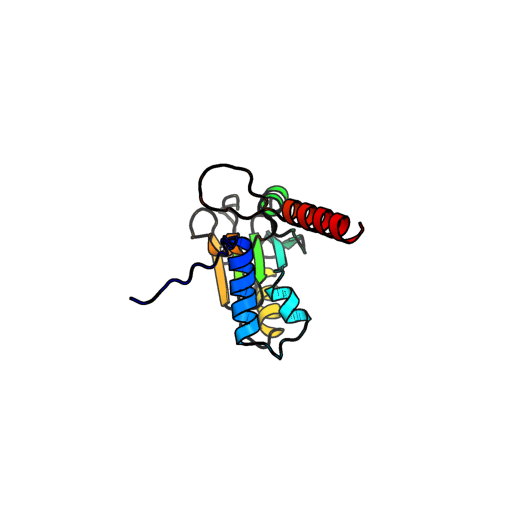TOM 1001 O O . ARG A 1 127 ? 1.824 11.734 -8.396 1.00 88.12 127 ARG A O 1
ATOM 1008 N N . GLY A 1 128 ? 3.071 10.727 -6.824 1.00 83.12 128 GLY A N 1
ATOM 1009 C CA . GLY A 1 128 ? 3.084 11.837 -5.883 1.00 83.12 128 GLY A CA 1
ATOM 1010 C C . GLY A 1 128 ? 3.675 13.091 -6.525 1.00 83.12 128 GLY A C 1
ATOM 1011 O O . GLY A 1 128 ? 4.750 13.050 -7.117 1.00 83.12 128 GLY A O 1
ATOM 1012 N N . GLY A 1 129 ? 2.950 14.204 -6.424 1.00 79.12 129 GLY A N 1
ATOM 1013 C CA . GLY A 1 129 ? 3.330 15.493 -7.008 1.00 79.12 129 GLY A CA 1
ATOM 1014 C C . GLY A 1 129 ? 2.913 15.704 -8.469 1.00 79.12 129 GLY A C 1
ATOM 1015 O O . GLY A 1 129 ? 2.964 16.841 -8.928 1.00 79.12 129 GLY A O 1
ATOM 1016 N N . GLN A 1 130 ? 2.473 14.660 -9.186 1.00 81.69 130 GLN A N 1
ATOM 1017 C CA . GLN A 1 130 ? 1.999 14.767 -10.574 1.00 81.69 130 GLN A CA 1
ATOM 1018 C C . GLN A 1 130 ? 0.523 14.374 -10.729 1.00 81.69 130 GLN A C 1
ATOM 1020 O O . GLN A 1 130 ? -0.221 15.069 -11.419 1.00 81.69 130 GLN A O 1
ATOM 1025 N N . ASP A 1 131 ? 0.109 13.275 -10.097 1.00 85.12 131 ASP A N 1
ATOM 1026 C CA . ASP A 1 131 ? -1.259 12.758 -10.129 1.00 85.12 131 ASP A CA 1
ATOM 1027 C C . ASP A 1 131 ? -2.015 13.116 -8.835 1.00 85.12 131 ASP A C 1
ATOM 1029 O O . ASP A 1 131 ? -1.409 13.357 -7.788 1.00 85.12 131 ASP A O 1
ATOM 1033 N N . ASP A 1 132 ? -3.351 13.112 -8.891 1.00 82.50 132 ASP A N 1
ATOM 1034 C CA . ASP A 1 132 ? -4.206 13.329 -7.718 1.00 82.50 132 ASP A CA 1
ATOM 1035 C C . ASP A 1 132 ? -4.082 12.159 -6.724 1.00 82.50 132 ASP A C 1
ATOM 1037 O O . ASP A 1 132 ? -4.524 11.035 -6.987 1.00 82.50 132 ASP A O 1
ATOM 1041 N N . ALA A 1 133 ? -3.468 12.434 -5.571 1.00 83.69 133 ALA A N 1
ATOM 1042 C CA . ALA A 1 133 ? -3.252 11.473 -4.494 1.00 83.69 133 ALA A CA 1
ATOM 1043 C C . ALA A 1 133 ? -4.400 11.422 -3.471 1.00 83.69 133 ALA A C 1
ATOM 1045 O O . ALA A 1 133 ? -4.366 10.559 -2.591 1.00 83.69 133 ALA A O 1
ATOM 1046 N N . SER A 1 134 ? -5.450 12.246 -3.617 1.00 81.12 134 SER A N 1
ATOM 1047 C CA . SER A 1 134 ? -6.563 12.343 -2.654 1.00 81.12 134 SER A CA 1
ATOM 1048 C C . SER A 1 134 ? -7.192 10.981 -2.344 1.00 81.12 134 SER A C 1
ATOM 1050 O O . SER A 1 134 ? -7.570 10.675 -1.212 1.00 81.12 134 SER A O 1
ATOM 1052 N N . MET A 1 135 ? -7.287 10.114 -3.360 1.00 79.12 135 MET A N 1
ATOM 1053 C CA . MET A 1 135 ? -7.829 8.769 -3.184 1.00 79.12 135 MET A CA 1
ATOM 1054 C C . MET A 1 135 ? -6.928 7.902 -2.302 1.00 79.12 135 MET A C 1
ATOM 1056 O O . MET A 1 135 ? -7.448 7.194 -1.448 1.00 79.12 135 MET A O 1
ATOM 1060 N N . PHE A 1 136 ? -5.608 7.950 -2.490 1.00 84.81 136 PHE A N 1
ATOM 1061 C CA . PHE A 1 136 ? -4.644 7.202 -1.680 1.00 84.81 136 PHE A CA 1
ATOM 1062 C C . PHE A 1 136 ? -4.619 7.712 -0.234 1.00 84.81 136 PHE A C 1
ATOM 1064 O O . PHE A 1 136 ? -4.690 6.906 0.691 1.00 84.81 136 PHE A O 1
ATOM 1071 N N . GLU A 1 137 ? -4.622 9.032 -0.048 1.00 81.12 137 GLU A N 1
ATOM 1072 C CA . GLU A 1 137 ? -4.655 9.681 1.269 1.00 81.12 137 GLU A CA 1
ATOM 1073 C C . GLU A 1 137 ? -5.913 9.301 2.060 1.00 81.12 137 GLU A C 1
ATOM 1075 O O . GLU A 1 137 ? -5.828 8.991 3.243 1.00 81.12 137 GLU A O 1
ATOM 1080 N N . SER A 1 138 ? -7.068 9.153 1.397 1.00 80.38 138 SER A N 1
ATOM 1081 C CA . SER A 1 138 ? -8.303 8.693 2.054 1.00 80.38 138 SER A CA 1
ATOM 1082 C C . SER A 1 138 ? -8.227 7.282 2.667 1.00 80.38 138 SER A C 1
ATOM 1084 O O . SER A 1 138 ? -9.093 6.901 3.459 1.00 80.38 138 SER A O 1
ATOM 1086 N N . TYR A 1 139 ? -7.225 6.478 2.291 1.00 81.00 139 TYR A N 1
ATOM 1087 C CA . TYR A 1 139 ? -6.971 5.159 2.876 1.00 81.00 139 TYR A CA 1
ATOM 1088 C C . TYR A 1 139 ? -5.950 5.185 4.023 1.00 81.00 139 TYR A C 1
ATOM 1090 O O . TYR A 1 139 ? -5.806 4.166 4.703 1.00 81.00 139 TYR A O 1
ATOM 1098 N N . LEU A 1 140 ? -5.273 6.312 4.266 1.00 79.94 140 LEU A N 1
ATOM 1099 C CA . LEU A 1 140 ? -4.344 6.510 5.381 1.00 79.94 140 LEU A CA 1
ATOM 1100 C C . LEU A 1 140 ? -5.112 6.850 6.667 1.00 79.94 140 LEU A C 1
ATOM 1102 O O . LEU A 1 140 ? -5.027 7.940 7.219 1.00 79.94 140 LEU A O 1
ATOM 1106 N N . ILE A 1 141 ? -5.900 5.886 7.140 1.00 73.69 141 ILE A N 1
ATOM 1107 C CA . ILE A 1 141 ? -6.826 6.052 8.271 1.00 73.69 141 ILE A CA 1
ATOM 1108 C C . ILE A 1 141 ? -6.142 6.313 9.625 1.00 73.69 141 ILE A C 1
ATOM 1110 O O . ILE A 1 141 ? -6.825 6.652 10.586 1.00 73.69 141 ILE A O 1
ATOM 1114 N N . GLU A 1 142 ? -4.822 6.127 9.722 1.00 69.44 142 GLU A N 1
ATOM 1115 C CA . GLU A 1 142 ? -4.035 6.375 10.937 1.00 69.44 142 GLU A CA 1
ATOM 1116 C C . GLU A 1 142 ? -3.298 7.721 10.900 1.00 69.44 142 GLU A C 1
ATOM 1118 O O . GLU A 1 142 ? -2.487 7.999 11.787 1.00 69.44 142 GLU A O 1
ATOM 1123 N N . GLU A 1 143 ? -3.524 8.555 9.881 1.00 66.31 143 GLU A N 1
ATOM 1124 C CA . GLU A 1 143 ? -2.988 9.913 9.874 1.00 66.31 143 GLU A CA 1
ATOM 1125 C C . GLU A 1 143 ? -3.591 10.719 11.036 1.00 66.31 143 GLU A C 1
ATOM 1127 O O . GLU A 1 143 ? -4.804 10.884 11.158 1.00 66.31 143 GLU A O 1
ATOM 1132 N N . GLN A 1 144 ? -2.713 11.170 11.934 1.00 52.66 144 GLN A N 1
ATOM 1133 C CA . GLN A 1 144 ? -3.030 12.165 12.948 1.00 52.66 144 GLN A CA 1
ATOM 1134 C C . GLN A 1 144 ? -2.785 13.523 12.303 1.00 52.66 144 GLN A C 1
ATOM 1136 O O . GLN A 1 144 ? -1.662 13.803 11.884 1.00 52.66 144 GLN A O 1
ATOM 1141 N N . ASP A 1 145 ? -3.835 14.323 12.179 1.00 49.88 145 ASP A N 1
ATOM 1142 C CA . ASP A 1 145 ? -3.761 15.689 11.674 1.00 49.88 145 ASP A CA 1
ATOM 1143 C C . ASP A 1 145 ? -2.698 16.465 12.479 1.00 49.88 145 ASP A C 1
ATOM 1145 O O . ASP A 1 145 ? -2.803 16.588 13.701 1.00 49.88 145 ASP A O 1
ATOM 1149 N N . VAL A 1 146 ? -1.643 16.941 11.812 1.00 43.41 146 VAL A N 1
ATOM 1150 C CA . VAL A 1 146 ? -0.707 17.919 12.384 1.00 43.41 146 VAL A CA 1
ATOM 1151 C C . VAL A 1 146 ? -0.869 19.194 11.563 1.00 43.41 146 VAL A C 1
ATOM 1153 O O . VAL A 1 146 ? -0.231 19.366 10.529 1.00 43.41 146 VAL A O 1
ATOM 1156 N N . ASP A 1 147 ? -1.830 19.999 12.013 1.00 41.88 147 ASP A N 1
ATOM 1157 C CA . ASP A 1 147 ? -2.230 21.357 11.635 1.00 41.88 147 ASP A CA 1
ATOM 1158 C C . ASP A 1 147 ? -1.570 22.026 10.416 1.00 41.88 147 ASP A C 1
ATOM 1160 O O . ASP A 1 147 ? -0.378 22.336 10.400 1.00 41.88 147 ASP A O 1
ATOM 1164 N N . GLY A 1 148 ? -2.414 22.471 9.477 1.00 41.50 148 GLY A N 1
ATOM 1165 C CA . GLY A 1 148 ? -2.061 23.599 8.612 1.00 41.50 148 GLY A CA 1
ATOM 1166 C C . GLY A 1 148 ? -2.847 23.706 7.310 1.00 41.50 148 GLY A C 1
ATOM 1167 O O . GLY A 1 148 ? -2.288 23.508 6.240 1.00 41.50 148 GLY A O 1
ATOM 1168 N N . SER A 1 149 ? -4.116 24.113 7.383 1.00 43.22 149 SER A N 1
ATOM 1169 C CA . SER A 1 149 ? -4.972 24.516 6.249 1.00 43.22 149 SER A CA 1
ATOM 1170 C C . SER A 1 149 ? -5.387 23.418 5.250 1.00 43.22 149 SER A C 1
ATOM 1172 O O . SER A 1 149 ? -4.745 23.203 4.229 1.00 43.22 149 SER A O 1
ATOM 1174 N N . GLY A 1 150 ? -6.560 22.813 5.481 1.00 38.06 150 GLY A N 1
ATOM 1175 C CA . GLY A 1 150 ? -7.319 22.166 4.401 1.00 38.06 150 GLY A CA 1
ATOM 1176 C C . GLY A 1 150 ? -8.111 20.911 4.770 1.00 38.06 150 GLY A C 1
ATOM 1177 O O . GLY A 1 150 ? -7.826 19.848 4.251 1.00 38.06 150 GLY A O 1
ATOM 1178 N N . PHE A 1 151 ? -9.157 21.054 5.592 1.00 34.66 151 PHE A N 1
ATOM 1179 C CA . PHE A 1 151 ? -10.300 20.123 5.691 1.00 34.66 151 PHE A CA 1
ATOM 1180 C C . PHE A 1 151 ? -10.040 18.632 6.011 1.00 34.66 151 PHE A C 1
ATOM 1182 O O . PHE A 1 151 ? -10.522 17.757 5.291 1.00 34.66 151 PHE A O 1
ATOM 1189 N N . ALA A 1 152 ? -9.458 18.328 7.175 1.00 39.25 152 ALA A N 1
ATOM 1190 C CA . ALA A 1 152 ? -9.478 16.974 7.745 1.00 39.25 152 ALA A CA 1
ATOM 1191 C C . ALA A 1 152 ? -9.906 16.933 9.228 1.00 39.25 152 ALA A C 1
ATOM 1193 O O . ALA A 1 152 ? -9.348 16.203 10.030 1.00 39.25 152 ALA A O 1
ATOM 1194 N N . ASN A 1 153 ? -10.985 17.641 9.598 1.00 43.84 153 ASN A N 1
ATOM 1195 C CA . ASN A 1 153 ? -11.609 17.486 10.922 1.00 43.84 153 ASN A CA 1
ATOM 1196 C C . ASN A 1 153 ? -12.100 16.036 11.146 1.00 43.84 153 ASN A C 1
ATOM 1198 O O . ASN A 1 153 ? -13.227 15.667 10.792 1.00 43.84 153 ASN A O 1
ATOM 1202 N N . ALA A 1 154 ? -11.258 15.225 11.774 1.00 46.78 154 ALA A N 1
ATOM 1203 C CA . ALA A 1 154 ? -11.587 13.931 12.335 1.00 46.78 154 ALA A CA 1
ATOM 1204 C C . ALA A 1 154 ? -10.666 13.671 13.528 1.00 46.78 154 ALA A C 1
ATOM 1206 O O . ALA A 1 154 ? -9.464 13.516 13.361 1.00 46.78 154 ALA A O 1
ATOM 1207 N N . MET A 1 155 ? -11.246 13.627 14.729 1.00 50.31 155 MET A N 1
ATOM 1208 C CA . MET A 1 155 ? -10.581 13.191 15.960 1.00 50.31 155 MET A CA 1
ATOM 1209 C C . MET A 1 155 ? -9.680 11.979 15.673 1.00 50.31 155 MET A C 1
ATOM 1211 O O . MET A 1 155 ? -10.175 10.945 15.221 1.00 50.31 155 MET A O 1
ATOM 1215 N N . GLY A 1 156 ? -8.368 12.128 15.867 1.00 55.94 156 GLY A N 1
ATOM 1216 C CA . GLY A 1 156 ? -7.398 11.075 15.572 1.00 55.94 156 GLY A CA 1
ATOM 1217 C C . GLY A 1 156 ? -7.658 9.809 16.395 1.00 55.94 156 GLY A C 1
ATOM 1218 O O . GLY A 1 156 ? -8.360 9.839 17.406 1.00 55.94 156 GLY A O 1
ATOM 1219 N N . PHE A 1 157 ? -7.053 8.687 15.991 1.00 59.75 157 PHE A N 1
ATOM 1220 C CA . PHE A 1 157 ? -7.174 7.394 16.688 1.00 59.75 157 PHE A CA 1
ATOM 1221 C C . PHE A 1 157 ? -6.934 7.498 18.208 1.00 59.75 157 PHE A C 1
ATOM 1223 O O . PHE A 1 157 ? -7.594 6.822 18.992 1.00 59.75 157 PHE A O 1
ATOM 1230 N N . VAL A 1 158 ? -6.039 8.396 18.629 1.00 63.22 158 VAL A N 1
ATOM 1231 C CA . VAL A 1 158 ? -5.741 8.674 20.042 1.00 63.22 158 VAL A CA 1
ATOM 1232 C C . VAL A 1 158 ? -6.925 9.325 20.761 1.00 63.22 158 VAL A C 1
ATOM 1234 O O . VAL A 1 158 ? -7.320 8.855 21.822 1.00 63.22 158 VAL A O 1
ATOM 1237 N N . SER A 1 159 ? -7.551 10.340 20.164 1.00 66.06 159 SER A N 1
ATOM 1238 C CA . SER A 1 159 ? -8.726 11.008 20.738 1.00 66.06 159 SER A CA 1
ATOM 1239 C C . SER A 1 159 ? -9.925 10.062 20.860 1.00 66.06 159 SER A C 1
ATOM 1241 O O . SER A 1 159 ? -10.677 10.136 21.826 1.00 66.06 159 SER A O 1
ATOM 1243 N N . PHE A 1 160 ? -10.078 9.122 19.921 1.00 69.69 160 PHE A N 1
ATOM 1244 C CA . PHE A 1 160 ? -11.077 8.055 20.031 1.00 69.69 160 PHE A CA 1
ATOM 1245 C C . PHE A 1 160 ? -10.802 7.111 21.216 1.00 69.69 160 PHE A C 1
ATOM 1247 O O . PHE A 1 160 ? -11.729 6.732 21.932 1.00 69.69 160 PHE A O 1
ATOM 1254 N N . LEU A 1 161 ? -9.538 6.743 21.460 1.00 72.06 161 LEU A N 1
ATOM 1255 C CA . LEU A 1 161 ? -9.175 5.919 22.620 1.00 72.06 161 LEU A CA 1
ATOM 1256 C C . LEU A 1 161 ? -9.436 6.644 23.946 1.00 72.06 161 LEU A C 1
ATOM 1258 O O . LEU A 1 161 ? -9.908 6.019 24.896 1.00 72.06 161 LEU A O 1
ATOM 1262 N N . GLU A 1 162 ? -9.163 7.946 24.008 1.00 75.31 162 GLU A N 1
ATOM 1263 C CA . GLU A 1 162 ? -9.452 8.772 25.184 1.00 75.31 162 GLU A CA 1
ATOM 1264 C C . GLU A 1 162 ? -10.959 8.863 25.461 1.00 75.31 162 GLU A C 1
ATOM 1266 O O . GLU A 1 162 ? -11.378 8.694 26.606 1.00 75.31 162 GLU A O 1
ATOM 1271 N N . GLU A 1 163 ? -11.784 9.031 24.422 1.00 77.12 163 GLU A N 1
ATOM 1272 C CA . GLU A 1 163 ? -13.247 9.039 24.540 1.00 77.12 163 GLU A CA 1
ATOM 1273 C C . GLU A 1 163 ? -13.789 7.703 25.071 1.00 77.12 163 GLU A C 1
ATOM 1275 O O . GLU A 1 163 ? -14.596 7.687 26.004 1.00 77.12 163 GLU A O 1
ATOM 1280 N N . ILE A 1 164 ? -13.315 6.570 24.536 1.00 81.69 164 ILE A N 1
ATOM 1281 C CA . ILE A 1 164 ? -13.710 5.247 25.041 1.00 81.69 164 ILE A CA 1
ATOM 1282 C C . ILE A 1 164 ? -13.280 5.070 26.496 1.00 81.69 164 ILE A C 1
ATOM 1284 O O . ILE A 1 164 ? -14.073 4.594 27.307 1.00 81.69 164 ILE A O 1
ATOM 1288 N N . SER A 1 165 ? -12.051 5.459 26.838 1.00 82.94 165 SER A N 1
ATOM 1289 C CA . SER A 1 165 ? -11.543 5.365 28.209 1.00 82.94 165 SER A CA 1
ATOM 1290 C C . SER A 1 165 ? -12.430 6.149 29.181 1.00 82.94 165 SER A C 1
ATOM 1292 O O . SER A 1 165 ? -12.854 5.618 30.210 1.00 82.94 165 SER A O 1
ATOM 1294 N N . GLN A 1 166 ? -12.799 7.377 28.811 1.00 82.00 166 GLN A N 1
ATOM 1295 C CA . GLN A 1 166 ? -13.676 8.222 29.614 1.00 82.00 166 GLN A CA 1
ATOM 1296 C C . GLN A 1 166 ? -15.088 7.634 29.737 1.00 82.00 166 GLN A C 1
ATOM 1298 O O . GLN A 1 166 ? -15.640 7.595 30.835 1.00 82.00 166 GLN A O 1
ATOM 1303 N N . SER A 1 167 ? -15.649 7.111 28.644 1.00 81.94 167 SER A N 1
ATOM 1304 C CA . SER A 1 167 ? -16.972 6.483 28.655 1.00 81.94 167 SER A CA 1
ATOM 1305 C C . SER A 1 167 ? -17.005 5.241 29.551 1.00 81.94 167 SER A C 1
ATOM 1307 O O . SER A 1 167 ? -17.909 5.091 30.369 1.00 81.94 167 SER A O 1
ATOM 1309 N N . VAL A 1 168 ? -15.990 4.375 29.473 1.00 87.19 168 VAL A N 1
ATOM 1310 C CA . VAL A 1 168 ? -15.889 3.190 30.341 1.00 87.19 168 VAL A CA 1
ATOM 1311 C C . VAL A 1 168 ? -15.813 3.595 31.815 1.00 87.19 168 VAL A C 1
ATOM 1313 O O . VAL A 1 168 ? -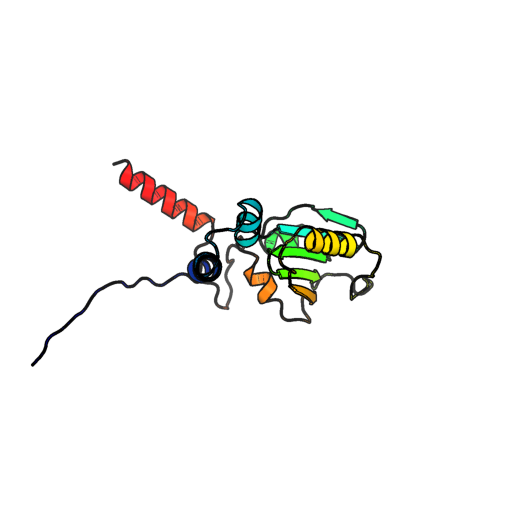16.491 2.991 32.644 1.00 87.19 168 VAL A O 1
ATOM 1316 N N . LEU A 1 169 ? -15.049 4.640 32.148 1.00 83.50 169 LEU A N 1
ATOM 1317 C CA . LEU A 1 169 ? -14.963 5.157 33.519 1.00 83.50 169 LEU A CA 1
ATOM 1318 C C . LEU A 1 169 ? -16.298 5.705 34.041 1.00 83.50 169 LEU A C 1
ATOM 1320 O O . LEU A 1 169 ? -16.572 5.591 35.235 1.00 83.50 169 LEU A O 1
ATOM 1324 N N . GLU A 1 170 ? -17.134 6.278 33.174 1.00 83.56 170 GLU A N 1
ATOM 1325 C CA . GLU A 1 170 ? -18.483 6.727 33.536 1.00 83.56 170 GLU A CA 1
ATOM 1326 C C . GLU A 1 170 ? -19.442 5.561 33.802 1.00 83.56 170 GLU A C 1
ATOM 1328 O O . GLU A 1 170 ? -20.259 5.659 34.713 1.00 83.56 170 GLU A O 1
ATOM 1333 N N . TYR A 1 171 ? -19.312 4.446 33.076 1.00 81.38 171 TYR A N 1
ATOM 1334 C CA . TYR A 1 171 ? -20.118 3.236 33.299 1.00 81.38 171 TYR A CA 1
ATOM 1335 C C . TYR A 1 171 ? -19.647 2.372 34.478 1.00 81.38 171 TYR A C 1
ATOM 1337 O O . TYR A 1 171 ? -20.397 1.517 34.944 1.00 81.38 171 TYR A O 1
ATOM 1345 N N . MET A 1 172 ? -18.409 2.557 34.944 1.00 78.56 172 MET A N 1
ATOM 1346 C CA . MET A 1 172 ? -17.862 1.858 36.115 1.00 78.56 172 MET A CA 1
ATOM 1347 C C . MET A 1 172 ? -18.141 2.572 37.450 1.00 78.56 172 MET A C 1
ATOM 1349 O O . MET A 1 172 ? -17.725 2.068 38.497 1.00 78.56 172 MET A O 1
ATOM 1353 N N . LYS A 1 173 ? -18.820 3.726 37.427 1.00 55.00 173 LYS A N 1
ATOM 1354 C CA . LYS A 1 173 ? -19.392 4.377 38.615 1.00 55.00 173 LYS A CA 1
ATOM 1355 C C . LYS A 1 173 ? -20.796 3.864 38.906 1.00 55.00 173 LYS A C 1
ATOM 1357 O O . LYS A 1 173 ? -21.122 3.799 40.111 1.00 55.00 173 LYS A O 1
#

Secondary structure (DSSP, 8-state):
--------------HHHHHHHHHHHHHHTT-SS--HHHHHHHHS-EEEEEEETTEEEEEEE-SSHHHHHHTT-SEEEEEETTEEEEEE-TTS-TTS-SSPPTTSHHHHHHHHHHHH-SS-PEEEEEETTTS--HHHHTT-TTPPP--SSS------HHHHHHHHHHHHHHHT-